Protein AF-A0A3S0TYY6-F1 (afdb_monomer)

Structure (mmCIF, N/CA/C/O backbone):
data_AF-A0A3S0TYY6-F1
#
_entry.id   AF-A0A3S0TYY6-F1
#
loop_
_atom_site.group_PDB
_atom_site.id
_atom_site.type_symbol
_atom_site.label_atom_id
_atom_site.label_alt_id
_atom_site.label_comp_id
_atom_site.label_asym_id
_atom_site.label_entity_id
_atom_site.label_seq_id
_atom_site.pdbx_PDB_ins_code
_atom_site.Cartn_x
_atom_site.Cartn_y
_atom_site.Cartn_z
_atom_site.occupancy
_atom_site.B_iso_or_equiv
_atom_site.auth_seq_id
_atom_site.auth_comp_id
_atom_site.auth_asym_id
_atom_site.auth_atom_id
_atom_site.pdbx_PDB_model_num
ATOM 1 N N . MET A 1 1 ? -32.513 -1.221 20.012 1.00 38.62 1 MET A N 1
ATOM 2 C CA . MET A 1 1 ? -31.884 -2.410 19.394 1.00 38.62 1 MET A CA 1
ATOM 3 C C . MET A 1 1 ? -30.854 -1.977 18.329 1.00 38.62 1 MET A C 1
ATOM 5 O O . MET A 1 1 ? -30.952 -2.396 17.195 1.00 38.62 1 MET A O 1
ATOM 9 N N . VAL A 1 2 ? -29.887 -1.100 18.668 1.00 47.75 2 VAL A N 1
ATOM 10 C CA . VAL A 1 2 ? -28.989 -0.418 17.684 1.00 47.75 2 VAL A CA 1
ATOM 11 C C . VAL A 1 2 ? -27.488 -0.617 18.004 1.00 47.75 2 VAL A C 1
ATOM 13 O O . VAL A 1 2 ? -26.609 -0.120 17.316 1.00 47.75 2 VAL A O 1
ATOM 16 N N . LEU A 1 3 ? -27.153 -1.358 19.066 1.00 46.56 3 LEU A N 1
ATOM 17 C CA . LEU A 1 3 ? -25.762 -1.528 19.523 1.00 46.56 3 LEU A CA 1
ATOM 18 C C . LEU A 1 3 ? -25.029 -2.719 18.879 1.00 46.56 3 LEU A C 1
ATOM 20 O O . LEU A 1 3 ? -23.819 -2.824 19.042 1.00 46.56 3 LEU A O 1
ATOM 24 N N . SER A 1 4 ? -25.731 -3.594 18.149 1.00 49.19 4 SER A N 1
ATOM 25 C CA . SER A 1 4 ? -25.119 -4.777 17.525 1.00 49.19 4 SER A CA 1
ATOM 26 C C . SER A 1 4 ? -24.468 -4.476 16.165 1.00 49.19 4 SER A C 1
ATOM 28 O O . SER A 1 4 ? -23.502 -5.141 15.800 1.00 49.19 4 SER A O 1
ATOM 30 N N . ASP A 1 5 ? -24.923 -3.436 15.456 1.00 60.09 5 ASP A N 1
ATOM 31 C CA . ASP A 1 5 ? -24.407 -3.084 14.122 1.00 60.09 5 ASP A CA 1
ATOM 32 C C . ASP A 1 5 ? -23.067 -2.340 14.166 1.00 60.09 5 ASP A C 1
ATOM 34 O O . ASP A 1 5 ? -22.247 -2.450 13.254 1.00 60.09 5 ASP A O 1
ATOM 38 N N . SER A 1 6 ? -22.791 -1.606 15.247 1.00 60.97 6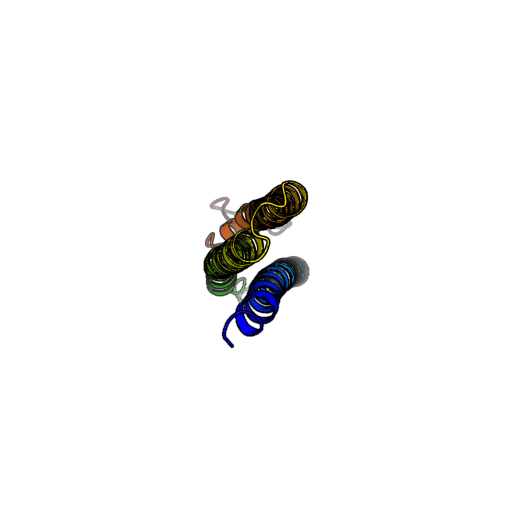 SER A N 1
ATOM 39 C CA . SER A 1 6 ? -21.602 -0.752 15.346 1.00 60.97 6 SER A CA 1
ATOM 40 C C . SER A 1 6 ? -20.303 -1.543 15.508 1.00 60.97 6 SER A C 1
ATOM 42 O O . SER A 1 6 ? -19.284 -1.157 14.941 1.00 60.97 6 SER A O 1
ATOM 44 N N . ALA A 1 7 ? -20.327 -2.670 16.228 1.00 63.88 7 ALA A N 1
ATOM 45 C CA . ALA A 1 7 ? -19.152 -3.523 16.410 1.00 63.88 7 ALA A CA 1
ATOM 46 C C . ALA A 1 7 ? -18.813 -4.330 15.143 1.00 63.88 7 ALA A C 1
ATOM 48 O O . ALA A 1 7 ? -17.637 -4.472 14.799 1.00 63.88 7 ALA A O 1
ATOM 49 N N . GLY A 1 8 ? -19.834 -4.824 14.431 1.00 72.94 8 GLY A N 1
ATOM 50 C CA . GLY A 1 8 ? -19.667 -5.482 13.131 1.00 72.94 8 GLY A CA 1
ATOM 51 C C . GLY A 1 8 ? -19.150 -4.510 12.070 1.00 72.94 8 GLY A C 1
ATOM 52 O O . GLY A 1 8 ? -18.166 -4.802 11.392 1.00 72.94 8 GLY A O 1
ATOM 53 N N . SER A 1 9 ? -19.739 -3.313 12.011 1.00 80.56 9 SER A N 1
ATOM 54 C CA . SER A 1 9 ? -19.300 -2.241 11.114 1.00 80.56 9 SER A CA 1
ATOM 55 C C . SER A 1 9 ? -17.864 -1.791 11.413 1.00 80.56 9 SER A C 1
ATOM 57 O O . SER A 1 9 ? -17.056 -1.690 10.494 1.00 80.56 9 SER A O 1
ATOM 59 N N . ALA A 1 10 ? -17.496 -1.610 12.689 1.00 83.12 10 ALA A N 1
ATOM 60 C CA . ALA A 1 10 ? -16.139 -1.222 13.087 1.00 83.12 10 ALA A CA 1
ATOM 61 C C . ALA A 1 10 ? -15.072 -2.211 12.598 1.00 83.12 10 ALA A C 1
ATOM 63 O O . ALA A 1 10 ? -14.052 -1.804 12.043 1.00 83.12 10 ALA A O 1
ATOM 64 N N . ARG A 1 11 ? -15.319 -3.516 12.775 1.00 87.00 11 ARG A N 1
ATOM 65 C CA . ARG A 1 11 ? -14.408 -4.567 12.301 1.00 87.00 11 ARG A CA 1
ATOM 66 C C . ARG A 1 11 ? -14.278 -4.541 10.785 1.00 87.00 11 ARG A C 1
ATOM 68 O O . ARG A 1 11 ? -13.163 -4.624 10.286 1.00 87.00 11 ARG A O 1
ATOM 75 N N . TRP A 1 12 ? -15.391 -4.392 10.072 1.00 91.19 12 TRP A N 1
ATOM 76 C CA . TRP A 1 12 ? -15.392 -4.364 8.612 1.00 91.19 12 TRP A CA 1
ATOM 77 C C . TRP A 1 12 ? -14.545 -3.213 8.053 1.00 91.19 12 TRP A C 1
ATOM 79 O O . TRP A 1 12 ? -13.717 -3.447 7.180 1.00 91.19 12 TRP A O 1
ATOM 89 N N . TRP A 1 13 ? -14.660 -2.007 8.621 1.00 91.12 13 TRP A N 1
ATOM 90 C CA . TRP A 1 13 ? -13.838 -0.853 8.232 1.00 91.12 13 TRP A CA 1
ATOM 91 C C . TRP A 1 13 ? -12.339 -1.070 8.470 1.00 91.12 13 TRP A C 1
ATOM 93 O O . TRP A 1 13 ? -11.527 -0.749 7.603 1.00 91.12 13 TRP A O 1
ATOM 103 N N . ILE A 1 14 ? -11.968 -1.656 9.614 1.00 89.56 14 ILE A N 1
ATOM 104 C CA . ILE A 1 14 ? -10.567 -1.987 9.918 1.00 89.56 14 ILE A CA 1
ATOM 105 C C . ILE A 1 14 ? -10.037 -3.024 8.919 1.00 89.56 14 ILE A C 1
ATOM 107 O O . ILE A 1 14 ? -8.962 -2.832 8.354 1.00 89.56 14 ILE A O 1
ATOM 111 N N . PHE A 1 15 ? -10.794 -4.097 8.669 1.00 93.06 15 PHE A N 1
ATOM 112 C CA . PHE A 1 15 ? -10.406 -5.132 7.709 1.00 93.06 15 PHE A CA 1
ATOM 113 C C . PHE A 1 15 ? -10.280 -4.586 6.289 1.00 93.06 15 PHE A C 1
ATOM 115 O O . PHE A 1 15 ? -9.292 -4.886 5.626 1.00 93.06 15 PHE A O 1
ATOM 122 N N . ALA A 1 16 ? -11.232 -3.769 5.836 1.00 92.50 16 ALA A N 1
ATOM 123 C CA . ALA A 1 16 ? -11.190 -3.150 4.516 1.00 92.50 16 ALA A CA 1
ATOM 124 C C . ALA A 1 16 ? -9.951 -2.256 4.355 1.00 92.50 16 ALA A C 1
ATOM 126 O O . ALA A 1 16 ? -9.254 -2.354 3.348 1.00 92.50 16 ALA A O 1
ATOM 127 N N . GLY A 1 17 ? -9.633 -1.447 5.372 1.00 90.12 17 GLY A N 1
ATOM 128 C CA . GLY A 1 17 ? -8.433 -0.612 5.366 1.00 90.12 17 GLY A CA 1
ATOM 129 C C . GLY A 1 17 ? -7.137 -1.425 5.296 1.00 90.12 17 GLY A C 1
ATOM 130 O O . GLY A 1 17 ? -6.285 -1.147 4.458 1.00 90.12 17 GLY A O 1
ATOM 131 N N . PHE A 1 18 ? -6.988 -2.481 6.102 1.00 92.88 18 PHE A N 1
ATOM 132 C CA . PHE A 1 18 ? -5.801 -3.344 6.010 1.00 92.88 18 PHE A CA 1
ATOM 133 C C . PHE A 1 18 ? -5.728 -4.132 4.702 1.00 92.88 18 PHE A C 1
ATOM 135 O O . PHE A 1 18 ? -4.639 -4.286 4.155 1.00 92.88 18 PHE A O 1
ATOM 142 N N . ALA A 1 19 ? -6.858 -4.614 4.185 1.00 94.19 19 ALA A N 1
ATOM 143 C CA . ALA A 1 19 ? -6.899 -5.306 2.901 1.00 94.19 19 ALA A CA 1
ATOM 144 C C . ALA A 1 19 ? -6.432 -4.392 1.759 1.00 94.19 19 ALA A C 1
ATOM 146 O O . ALA A 1 19 ? -5.667 -4.838 0.907 1.00 94.19 19 ALA A O 1
ATOM 147 N N . ALA A 1 20 ? -6.823 -3.113 1.785 1.00 93.81 20 ALA A N 1
ATOM 148 C CA . ALA A 1 20 ? -6.331 -2.113 0.843 1.00 93.81 20 ALA A CA 1
ATOM 149 C C . ALA A 1 20 ? -4.811 -1.915 0.967 1.00 93.81 20 ALA A C 1
ATOM 151 O O . ALA A 1 20 ? -4.115 -2.047 -0.033 1.00 93.81 20 ALA A O 1
ATOM 152 N N . LEU A 1 21 ? -4.274 -1.743 2.185 1.00 91.94 21 LEU A N 1
ATOM 153 C CA . LEU A 1 21 ? -2.821 -1.612 2.396 1.00 91.94 21 LEU A CA 1
ATOM 154 C C . LEU A 1 21 ? -2.033 -2.842 1.916 1.00 91.94 21 LEU A C 1
ATOM 156 O O . LEU A 1 21 ? -0.950 -2.706 1.353 1.00 91.94 21 LEU A O 1
ATOM 160 N N . VAL A 1 22 ? -2.557 -4.053 2.121 1.00 94.56 22 VAL A N 1
ATOM 161 C CA . VAL A 1 22 ? -1.936 -5.285 1.601 1.00 94.56 22 VAL A CA 1
ATOM 162 C C . VAL A 1 22 ? -1.991 -5.324 0.072 1.00 94.56 22 VAL A C 1
ATOM 164 O O . VAL A 1 22 ? -1.012 -5.715 -0.565 1.00 94.56 22 VAL A O 1
ATOM 167 N N . GLY A 1 23 ? -3.102 -4.882 -0.520 1.00 93.06 23 GLY A N 1
ATOM 168 C CA . GLY A 1 23 ? -3.221 -4.692 -1.964 1.00 93.06 23 GLY A CA 1
ATOM 169 C C . GLY A 1 23 ? -2.183 -3.707 -2.505 1.00 93.06 23 GLY A C 1
ATOM 170 O O . GLY A 1 23 ? -1.517 -4.009 -3.493 1.00 93.06 23 GLY A O 1
ATOM 171 N N . ASP A 1 24 ? -1.975 -2.587 -1.811 1.00 91.50 24 ASP A N 1
ATOM 172 C CA . ASP A 1 24 ? -0.984 -1.570 -2.168 1.00 91.50 24 ASP A CA 1
ATOM 173 C C . ASP A 1 24 ? 0.447 -2.132 -2.129 1.00 91.50 24 ASP A C 1
ATOM 175 O O . ASP A 1 24 ? 1.220 -1.897 -3.058 1.00 91.50 24 ASP A O 1
ATOM 179 N N . ILE A 1 25 ? 0.792 -2.943 -1.116 1.00 91.38 25 ILE A N 1
ATOM 180 C CA . ILE A 1 25 ? 2.078 -3.669 -1.066 1.00 91.38 25 ILE A CA 1
ATOM 181 C C . ILE A 1 25 ? 2.244 -4.541 -2.317 1.00 91.38 25 ILE A C 1
ATOM 183 O O . ILE A 1 25 ? 3.302 -4.525 -2.950 1.00 91.38 25 ILE A O 1
ATOM 187 N N . GLY A 1 26 ? 1.201 -5.289 -2.685 1.00 91.62 26 GLY A N 1
ATOM 188 C CA . GLY A 1 26 ? 1.204 -6.144 -3.871 1.00 91.62 26 GLY A CA 1
ATOM 189 C C . GLY A 1 26 ? 1.400 -5.358 -5.167 1.00 91.62 26 GLY A C 1
ATOM 190 O O . GLY A 1 26 ? 2.219 -5.747 -5.998 1.00 91.62 26 GLY A O 1
ATOM 191 N N . LEU A 1 27 ? 0.703 -4.229 -5.322 1.00 90.06 27 LEU A N 1
ATOM 192 C CA . LEU A 1 27 ? 0.823 -3.355 -6.493 1.00 90.06 27 LEU A CA 1
ATOM 193 C C . LEU A 1 27 ? 2.221 -2.749 -6.618 1.00 90.06 27 LEU A C 1
ATOM 195 O O . LEU A 1 27 ? 2.790 -2.749 -7.710 1.00 90.06 27 LEU A O 1
ATOM 199 N N . VAL A 1 28 ? 2.796 -2.279 -5.510 1.00 87.56 28 VAL A N 1
ATOM 200 C CA . VAL A 1 28 ? 4.163 -1.743 -5.483 1.00 87.56 28 VAL A CA 1
ATOM 201 C C . VAL A 1 28 ? 5.180 -2.828 -5.836 1.00 87.56 28 VAL A C 1
ATOM 203 O O . VAL A 1 28 ? 6.043 -2.605 -6.686 1.00 87.56 28 VAL A O 1
ATOM 206 N N . ALA A 1 29 ? 5.074 -4.011 -5.224 1.00 89.12 29 ALA A N 1
ATOM 207 C CA . ALA A 1 29 ? 5.976 -5.129 -5.496 1.00 89.12 29 ALA A CA 1
ATOM 208 C C . ALA A 1 29 ? 5.882 -5.594 -6.957 1.00 89.12 29 ALA A C 1
ATOM 210 O O . ALA A 1 29 ? 6.901 -5.868 -7.594 1.00 89.12 29 ALA A O 1
ATOM 211 N N . TRP A 1 30 ? 4.668 -5.635 -7.506 1.00 89.62 30 TRP A N 1
ATOM 212 C CA . TRP A 1 30 ? 4.440 -5.966 -8.907 1.00 89.62 30 TRP A CA 1
ATOM 213 C C . TRP A 1 30 ? 5.033 -4.914 -9.853 1.00 89.62 30 TRP A C 1
ATOM 215 O O . TRP A 1 30 ? 5.746 -5.280 -10.789 1.00 89.62 30 TRP A O 1
ATOM 225 N N . GLY A 1 31 ? 4.814 -3.623 -9.579 1.00 85.19 31 GLY A N 1
ATOM 226 C CA . GLY A 1 31 ? 5.410 -2.523 -10.343 1.00 85.19 31 GLY A CA 1
ATOM 227 C C . GLY A 1 31 ? 6.938 -2.594 -10.353 1.00 85.19 31 GLY A C 1
ATOM 228 O O . GLY A 1 31 ? 7.555 -2.503 -11.413 1.00 85.19 31 GLY A O 1
ATOM 229 N N . TRP A 1 32 ? 7.544 -2.875 -9.195 1.00 83.94 32 TRP A N 1
ATOM 230 C CA . TRP A 1 32 ? 8.989 -3.075 -9.083 1.00 83.94 32 TRP A CA 1
ATOM 231 C C . TRP 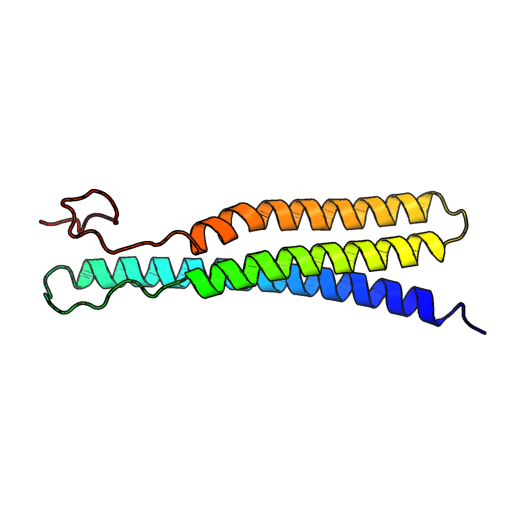A 1 32 ? 9.479 -4.274 -9.899 1.00 83.94 32 TRP A C 1
ATOM 233 O O . TRP A 1 32 ? 10.461 -4.164 -10.630 1.00 83.94 32 TRP A O 1
ATOM 243 N N . GLY A 1 33 ? 8.812 -5.427 -9.790 1.00 85.06 33 GLY A N 1
ATOM 244 C CA . GLY A 1 33 ? 9.195 -6.637 -10.522 1.00 85.06 33 GLY A CA 1
ATOM 245 C C . GLY A 1 33 ? 9.133 -6.446 -12.038 1.00 85.06 33 GLY A C 1
ATOM 246 O O . GLY A 1 33 ? 10.046 -6.850 -12.757 1.00 85.06 33 GLY A O 1
ATOM 247 N N . ARG A 1 34 ? 8.093 -5.759 -12.516 1.00 83.81 34 ARG A N 1
ATOM 248 C CA . ARG A 1 34 ? 7.931 -5.410 -13.930 1.00 83.81 34 ARG A CA 1
ATOM 249 C C . ARG A 1 34 ? 9.041 -4.473 -14.419 1.00 83.81 34 ARG A C 1
ATOM 251 O O . ARG A 1 34 ? 9.547 -4.666 -15.520 1.00 83.81 34 ARG A O 1
ATOM 258 N N . ASP A 1 35 ? 9.446 -3.500 -13.604 1.00 78.75 35 ASP A N 1
ATOM 259 C CA . ASP A 1 35 ? 10.528 -2.571 -13.951 1.00 78.75 35 ASP A CA 1
ATOM 260 C C . ASP A 1 35 ? 11.895 -3.273 -13.993 1.00 78.75 35 ASP A C 1
ATOM 262 O O . ASP A 1 35 ? 12.677 -3.030 -14.909 1.00 78.75 35 ASP A O 1
ATOM 266 N N . GLN A 1 36 ? 12.172 -4.183 -13.052 1.00 81.38 36 GLN A N 1
ATOM 267 C CA . GLN A 1 36 ? 13.397 -4.998 -13.063 1.00 81.38 36 GLN A CA 1
ATOM 268 C C . GLN A 1 36 ? 13.472 -5.885 -14.308 1.00 81.38 36 GLN A C 1
ATOM 270 O O . GLN A 1 36 ? 14.510 -5.942 -14.965 1.00 81.38 36 GLN A O 1
ATOM 275 N N . TRP A 1 37 ? 12.358 -6.534 -14.655 1.00 82.88 37 TRP A N 1
ATOM 276 C CA . TRP A 1 37 ? 12.270 -7.351 -15.862 1.00 82.88 37 TRP A CA 1
ATOM 277 C C . TRP A 1 37 ? 12.525 -6.523 -17.126 1.00 82.88 37 TRP A C 1
ATOM 279 O O . TRP A 1 37 ? 13.300 -6.933 -17.984 1.00 82.88 37 TRP A O 1
ATOM 289 N N . TRP A 1 38 ? 11.947 -5.321 -17.207 1.00 77.12 38 TRP A N 1
ATOM 290 C CA . TRP A 1 38 ? 12.160 -4.433 -18.347 1.00 77.12 38 TRP A CA 1
ATOM 291 C C . TRP A 1 38 ? 13.615 -3.988 -18.502 1.00 77.12 38 TRP A C 1
ATOM 293 O O . TRP A 1 38 ? 14.133 -3.944 -19.615 1.00 77.12 38 TRP A O 1
ATOM 303 N N . VAL A 1 39 ? 14.280 -3.644 -17.396 1.00 75.00 39 VAL A N 1
ATOM 304 C CA . VAL A 1 39 ? 15.694 -3.238 -17.411 1.00 75.00 39 VAL A CA 1
ATOM 305 C C . VAL A 1 39 ? 16.582 -4.369 -17.925 1.00 75.00 39 VAL A C 1
ATOM 307 O O . VAL A 1 39 ? 17.510 -4.112 -18.693 1.00 75.00 39 VAL A O 1
ATOM 310 N N . GLU A 1 40 ? 16.296 -5.608 -17.532 1.00 80.25 40 GLU A N 1
ATOM 311 C CA . GLU A 1 40 ? 17.044 -6.771 -18.007 1.00 80.25 40 GLU A CA 1
ATOM 312 C C . GLU A 1 40 ? 16.811 -7.011 -19.507 1.00 80.25 40 GLU A C 1
ATOM 314 O O . GLU A 1 40 ? 17.766 -7.158 -20.270 1.00 80.25 40 GLU A O 1
ATOM 319 N N . GLU A 1 41 ? 15.560 -6.929 -19.963 1.00 78.12 41 GLU A N 1
ATOM 320 C CA . GLU A 1 41 ? 15.207 -7.083 -21.379 1.00 78.12 41 GLU A CA 1
ATOM 321 C C . GLU A 1 41 ? 15.850 -5.998 -22.262 1.00 78.12 41 GLU A C 1
ATOM 323 O O . GLU A 1 41 ? 16.403 -6.289 -23.329 1.00 78.12 41 GLU A O 1
ATOM 328 N N . ALA A 1 42 ? 15.846 -4.748 -21.787 1.00 71.62 42 ALA A N 1
ATOM 329 C CA . ALA A 1 42 ? 16.455 -3.612 -22.473 1.00 71.62 42 ALA A CA 1
ATOM 330 C C . ALA A 1 42 ? 17.974 -3.780 -22.629 1.00 71.62 42 ALA A C 1
ATOM 332 O O . ALA A 1 42 ? 18.523 -3.468 -23.687 1.00 71.62 42 ALA A O 1
ATOM 333 N N . ARG A 1 43 ? 18.666 -4.334 -21.622 1.00 73.06 43 ARG A N 1
ATOM 334 C CA . ARG A 1 43 ? 20.110 -4.624 -21.714 1.00 73.06 43 ARG A CA 1
ATOM 335 C C . ARG A 1 43 ? 20.436 -5.605 -22.834 1.00 73.06 43 ARG A C 1
ATOM 337 O O . ARG A 1 43 ? 21.458 -5.437 -23.499 1.00 73.06 43 ARG A O 1
ATOM 344 N N . HIS A 1 44 ? 19.580 -6.597 -23.066 1.00 75.31 44 HIS A N 1
ATOM 345 C CA . HIS A 1 44 ? 19.761 -7.560 -24.153 1.00 75.31 44 HIS A CA 1
ATOM 346 C C . HIS A 1 44 ? 19.505 -6.956 -25.544 1.00 75.31 44 HIS A C 1
ATOM 348 O O . HIS A 1 44 ? 20.066 -7.442 -26.527 1.00 75.31 44 HIS A O 1
ATOM 354 N N . HIS A 1 45 ? 18.736 -5.866 -25.623 1.00 72.50 45 HIS A N 1
ATOM 355 C CA . HIS A 1 45 ? 18.290 -5.250 -26.876 1.00 72.50 45 HIS A CA 1
ATOM 356 C C . HIS A 1 45 ? 18.849 -3.836 -27.133 1.00 72.50 45 HIS A C 1
ATOM 358 O O . HIS A 1 45 ? 18.449 -3.207 -28.109 1.00 72.50 45 HIS A O 1
ATOM 364 N N . CYS A 1 46 ? 19.83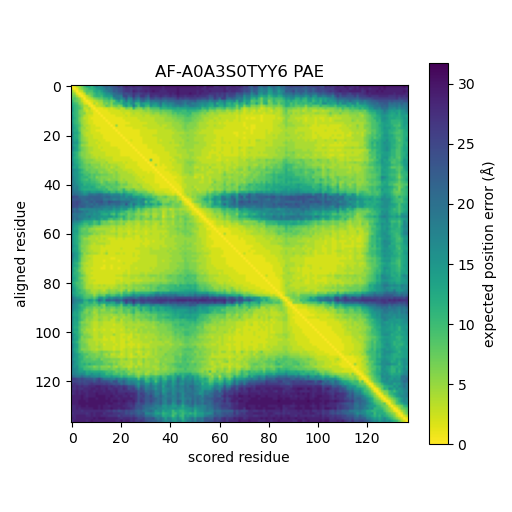8 -3.357 -26.358 1.00 63.91 46 CYS A N 1
ATOM 365 C CA . CYS A 1 46 ? 20.430 -2.003 -26.471 1.00 63.91 46 CYS A CA 1
ATOM 366 C C . CYS A 1 46 ? 20.961 -1.621 -27.879 1.00 63.91 46 CYS A C 1
ATOM 368 O O . CYS A 1 46 ? 21.239 -0.452 -28.117 1.00 63.91 46 CYS A O 1
ATOM 370 N N . LYS A 1 47 ? 21.128 -2.567 -28.820 1.00 61.16 47 LYS A N 1
ATOM 371 C CA . LYS A 1 47 ? 21.559 -2.287 -30.208 1.00 61.16 47 LYS A CA 1
ATOM 372 C C . LYS A 1 47 ? 20.409 -2.114 -31.207 1.00 61.16 47 LYS A C 1
ATOM 374 O O . LYS A 1 47 ? 20.670 -1.817 -32.371 1.00 61.16 47 LYS A O 1
ATOM 379 N N . GLN A 1 48 ? 19.161 -2.331 -30.797 1.00 67.25 48 GLN A N 1
ATOM 380 C CA . GLN A 1 48 ? 17.994 -2.116 -31.651 1.00 67.25 48 GLN A CA 1
ATOM 381 C C . GLN A 1 48 ? 17.501 -0.676 -31.512 1.00 67.25 48 GLN A C 1
ATOM 383 O O . GLN A 1 48 ? 17.167 -0.226 -30.421 1.00 67.25 48 GLN A O 1
ATOM 388 N N . SER A 1 49 ? 17.423 0.032 -32.640 1.00 63.03 49 SER A N 1
ATOM 389 C CA . SER A 1 49 ? 16.922 1.409 -32.717 1.00 63.03 49 SER A CA 1
ATOM 390 C C . SER A 1 49 ? 15.442 1.549 -32.350 1.00 63.03 49 SER A C 1
ATOM 392 O O . SER A 1 49 ? 15.016 2.639 -31.984 1.00 63.03 49 SER A O 1
ATOM 394 N N . ASP A 1 50 ? 14.679 0.454 -32.418 1.00 68.69 50 ASP A N 1
ATOM 395 C CA . ASP A 1 50 ? 13.217 0.452 -32.288 1.00 68.69 50 ASP A CA 1
ATOM 396 C C . ASP A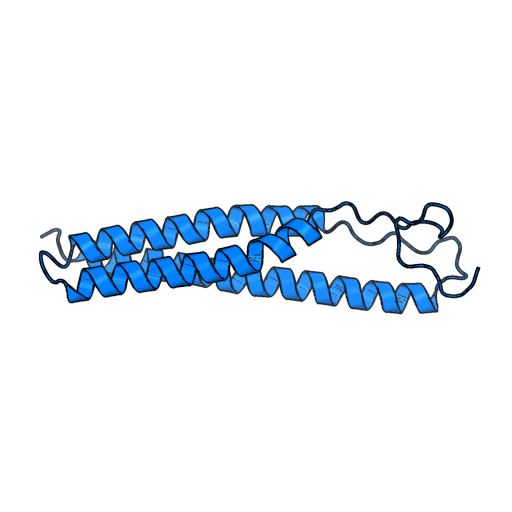 1 50 ? 12.731 -0.165 -30.961 1.00 68.69 50 ASP A C 1
ATOM 398 O O . ASP A 1 50 ? 11.572 -0.572 -30.848 1.00 68.69 50 ASP A O 1
ATOM 402 N N . PHE A 1 51 ? 13.599 -0.275 -29.946 1.00 66.38 51 PHE A N 1
ATOM 403 C CA . PHE A 1 51 ? 13.192 -0.835 -28.656 1.00 66.38 51 PHE A CA 1
ATOM 404 C C . PHE A 1 51 ? 12.190 0.102 -27.945 1.00 66.38 51 PHE A C 1
ATOM 406 O O . PHE A 1 51 ? 12.446 1.305 -27.834 1.00 66.38 51 PHE A O 1
ATOM 413 N N . PRO A 1 52 ? 11.040 -0.412 -27.466 1.00 68.94 52 PRO A N 1
ATOM 414 C CA . PRO A 1 52 ? 9.990 0.418 -26.881 1.00 68.94 52 PRO A CA 1
ATOM 415 C C . PRO A 1 52 ? 10.439 1.144 -25.598 1.00 68.94 52 PRO A C 1
ATOM 417 O O . PRO A 1 52 ? 11.352 0.691 -24.902 1.00 68.94 52 PRO A O 1
ATOM 420 N N . PRO A 1 53 ? 9.784 2.263 -25.234 1.00 69.75 53 PRO A N 1
ATOM 421 C CA . PRO A 1 53 ? 10.071 2.963 -23.992 1.00 69.75 53 PRO A CA 1
ATOM 422 C C . PRO A 1 53 ? 9.572 2.223 -22.748 1.00 69.75 53 PRO A C 1
ATOM 424 O O . PRO A 1 53 ? 8.606 1.462 -22.817 1.00 69.75 53 PRO A O 1
ATOM 427 N N . LEU A 1 54 ? 10.205 2.490 -21.595 1.00 68.62 54 LEU A N 1
ATOM 428 C CA . LEU A 1 54 ? 9.767 1.956 -20.300 1.00 68.62 54 LEU A CA 1
ATOM 429 C C . LEU A 1 54 ? 8.278 2.298 -20.075 1.00 68.62 54 LEU A C 1
ATOM 431 O O . LEU A 1 54 ? 7.897 3.466 -20.214 1.00 68.62 54 LEU A O 1
ATOM 435 N N . PRO A 1 55 ? 7.420 1.325 -19.717 1.00 69.56 55 PRO A N 1
ATOM 436 C CA . PRO A 1 55 ? 5.995 1.587 -19.585 1.00 69.56 55 PRO A CA 1
ATOM 437 C C . PRO A 1 55 ? 5.703 2.524 -18.406 1.00 69.56 55 PRO A C 1
ATOM 439 O O . PRO A 1 55 ? 6.172 2.300 -17.287 1.00 69.56 55 PRO A O 1
ATOM 442 N N . ASN A 1 56 ? 4.868 3.539 -18.636 1.00 78.94 56 ASN A N 1
ATOM 443 C CA . ASN A 1 56 ? 4.522 4.548 -17.634 1.00 78.94 56 ASN A CA 1
ATOM 444 C C . ASN A 1 56 ? 3.852 3.928 -16.388 1.00 78.94 56 ASN A C 1
ATOM 446 O O . ASN A 1 56 ? 2.753 3.377 -16.475 1.00 78.94 56 ASN A O 1
ATOM 450 N N . ASN A 1 57 ? 4.503 4.060 -15.228 1.00 82.31 57 ASN A N 1
ATOM 451 C CA . ASN A 1 57 ? 4.004 3.609 -13.922 1.00 82.31 57 ASN A CA 1
ATOM 452 C C . ASN A 1 57 ? 3.277 4.683 -13.114 1.00 82.31 57 ASN A C 1
ATOM 454 O O . ASN A 1 57 ? 2.736 4.379 -12.050 1.00 82.31 57 ASN A O 1
ATOM 458 N N . SER A 1 58 ? 3.195 5.911 -13.624 1.00 82.50 58 SER A N 1
ATOM 459 C CA . SER A 1 58 ? 2.515 7.005 -12.936 1.00 82.50 58 SER A CA 1
ATOM 460 C C . SER A 1 58 ? 1.078 6.655 -12.518 1.00 82.50 58 SER A C 1
ATOM 462 O O . SER A 1 58 ? 0.732 6.915 -11.364 1.00 82.50 58 SER A O 1
ATOM 464 N N . PRO A 1 59 ? 0.254 5.975 -13.350 1.00 85.31 59 PRO A N 1
ATOM 465 C CA . PRO A 1 59 ? -1.079 5.546 -12.927 1.00 85.31 59 PRO A CA 1
ATOM 466 C C . PRO A 1 59 ? -1.052 4.616 -11.706 1.00 85.31 59 PRO A C 1
ATOM 468 O O . PRO A 1 59 ? -1.848 4.799 -10.789 1.00 85.31 59 PRO A O 1
ATOM 471 N N . LEU A 1 60 ? -0.109 3.667 -11.659 1.00 85.50 60 LEU A N 1
ATOM 472 C CA . LEU A 1 60 ? 0.090 2.767 -10.518 1.00 85.50 60 LEU A CA 1
ATOM 473 C C . LEU A 1 60 ? 0.448 3.558 -9.254 1.00 85.50 60 LEU A C 1
ATOM 475 O O . LEU A 1 60 ? -0.199 3.389 -8.221 1.00 85.50 60 LEU A O 1
ATOM 479 N N . GLY A 1 61 ? 1.412 4.476 -9.349 1.00 84.75 61 GLY A N 1
ATOM 480 C CA . GLY A 1 61 ? 1.809 5.330 -8.229 1.00 84.75 61 GLY A CA 1
ATOM 481 C C . GLY A 1 61 ? 0.650 6.169 -7.676 1.00 84.75 61 GLY A C 1
ATOM 482 O O . GLY A 1 61 ? 0.408 6.169 -6.468 1.00 84.75 61 GLY A O 1
ATOM 483 N N . TRP A 1 62 ? -0.139 6.806 -8.549 1.00 88.38 62 TRP A N 1
ATOM 484 C CA . TRP A 1 62 ? -1.332 7.562 -8.144 1.00 88.38 62 TRP A CA 1
ATOM 485 C C . TRP A 1 62 ? -2.391 6.683 -7.479 1.00 88.38 62 TRP A C 1
ATOM 487 O O . TRP A 1 62 ? -2.939 7.075 -6.447 1.00 88.38 62 TRP A O 1
ATOM 497 N N . THR A 1 63 ? -2.666 5.495 -8.030 1.00 89.56 63 THR A N 1
ATOM 498 C CA . THR A 1 63 ? -3.638 4.570 -7.425 1.00 89.56 63 THR A CA 1
ATOM 499 C C . THR A 1 63 ? -3.226 4.158 -6.017 1.00 89.56 63 THR A C 1
ATOM 501 O O . THR A 1 63 ? -4.057 4.214 -5.114 1.00 89.56 63 THR A O 1
ATOM 504 N N . VAL A 1 64 ? -1.943 3.848 -5.807 1.00 89.44 64 VAL A N 1
ATOM 505 C CA . VAL A 1 64 ? -1.397 3.492 -4.492 1.00 89.44 64 VAL A CA 1
ATOM 506 C C . VAL A 1 64 ? -1.509 4.668 -3.517 1.00 89.44 64 VAL A C 1
ATOM 508 O O . VAL A 1 64 ? -2.003 4.487 -2.410 1.00 89.44 64 VAL A O 1
ATOM 511 N N . LEU A 1 65 ? -1.140 5.893 -3.910 1.00 89.94 65 LEU A N 1
ATOM 512 C CA . LEU A 1 65 ? -1.234 7.052 -3.007 1.00 89.94 65 LEU A CA 1
ATOM 513 C C . LEU A 1 65 ? -2.671 7.361 -2.569 1.00 89.94 65 LEU A C 1
ATOM 515 O O . LEU A 1 65 ? -2.919 7.626 -1.389 1.00 89.94 65 LEU A O 1
ATOM 519 N N . VAL A 1 66 ? -3.620 7.326 -3.507 1.00 93.19 66 VAL A N 1
ATOM 520 C CA . VAL A 1 66 ? -5.040 7.550 -3.198 1.00 93.19 66 VAL A CA 1
ATOM 521 C C . VAL A 1 66 ? -5.575 6.426 -2.308 1.00 93.19 66 VAL A C 1
ATOM 523 O O . VAL A 1 66 ? -6.270 6.699 -1.326 1.00 93.19 66 VAL A O 1
ATOM 526 N N . SER A 1 67 ? -5.216 5.178 -2.617 1.00 93.50 67 SER A N 1
ATOM 527 C CA . SER A 1 67 ? -5.607 3.992 -1.851 1.00 93.50 67 SER A CA 1
ATOM 528 C C . SER A 1 67 ? -5.107 4.053 -0.407 1.00 93.50 67 SER A C 1
ATOM 530 O O . SER A 1 67 ? -5.917 3.920 0.509 1.00 93.50 67 SER A O 1
ATOM 532 N N . ILE A 1 68 ? -3.833 4.400 -0.179 1.00 90.88 68 ILE A N 1
ATOM 533 C CA . ILE A 1 68 ? -3.254 4.569 1.164 1.00 90.88 68 ILE A CA 1
ATOM 534 C C . ILE A 1 68 ? -4.074 5.563 1.998 1.00 90.88 68 ILE A C 1
ATOM 536 O O . ILE A 1 68 ? -4.408 5.285 3.153 1.00 90.88 68 ILE A O 1
ATOM 540 N N . GLY A 1 69 ? -4.426 6.718 1.422 1.00 90.06 69 GLY A N 1
ATOM 541 C CA . GLY A 1 69 ? -5.221 7.735 2.115 1.00 90.06 69 GLY A CA 1
ATOM 542 C C . GLY A 1 69 ? -6.598 7.215 2.540 1.00 90.06 69 GLY A C 1
ATOM 543 O O . GLY A 1 69 ? -7.005 7.385 3.694 1.00 90.06 69 GLY A O 1
ATOM 544 N N . LEU A 1 70 ? -7.296 6.528 1.632 1.00 93.75 70 LEU A N 1
ATOM 545 C CA . LEU A 1 70 ? -8.598 5.916 1.913 1.00 93.75 70 LEU A CA 1
ATOM 546 C C . LEU A 1 70 ? -8.493 4.766 2.921 1.00 93.75 70 LEU A C 1
ATOM 548 O O . LEU A 1 70 ? -9.356 4.630 3.791 1.00 93.75 70 LEU A O 1
ATOM 552 N N . ALA A 1 71 ? -7.428 3.974 2.850 1.00 92.00 71 ALA A N 1
ATOM 553 C CA . ALA A 1 71 ? -7.174 2.857 3.744 1.00 92.00 71 ALA A CA 1
ATOM 554 C C . ALA A 1 71 ? -6.952 3.327 5.187 1.00 92.00 71 ALA A C 1
ATOM 556 O O . ALA A 1 71 ? -7.585 2.815 6.114 1.00 92.00 71 ALA A O 1
ATOM 557 N N . VAL A 1 72 ? -6.122 4.356 5.385 1.00 92.19 72 VAL A N 1
ATOM 558 C CA . VAL A 1 72 ? -5.905 4.970 6.705 1.00 92.19 72 VAL A CA 1
ATOM 559 C C . VAL A 1 72 ? -7.207 5.564 7.244 1.00 92.19 72 VAL A C 1
ATOM 561 O O . VAL A 1 72 ? -7.532 5.361 8.416 1.00 92.19 72 VAL A O 1
ATOM 564 N N . LEU A 1 73 ? -7.993 6.238 6.396 1.00 93.31 73 LEU A N 1
ATOM 565 C CA . LEU A 1 73 ? -9.294 6.780 6.790 1.00 93.31 73 LEU A CA 1
ATOM 566 C C . LEU A 1 73 ? -10.263 5.672 7.234 1.00 93.31 73 LEU A C 1
ATOM 568 O O . LEU A 1 73 ? -10.913 5.811 8.271 1.00 93.31 73 LEU A O 1
ATOM 572 N N . ALA A 1 74 ? -10.323 4.557 6.504 1.00 91.31 74 ALA A N 1
ATOM 573 C CA . ALA A 1 74 ? -11.140 3.399 6.860 1.00 91.31 74 ALA A CA 1
ATOM 574 C C . ALA A 1 74 ? -10.736 2.813 8.225 1.00 91.31 74 ALA A C 1
ATOM 576 O O . ALA A 1 74 ? -11.595 2.611 9.089 1.00 91.31 74 ALA A O 1
ATOM 577 N N . VAL A 1 75 ? -9.434 2.621 8.473 1.00 90.75 75 VAL A N 1
ATOM 578 C CA . VAL A 1 75 ? -8.939 2.140 9.775 1.00 90.75 75 VAL A CA 1
ATOM 579 C C . VAL A 1 75 ? -9.281 3.122 10.898 1.00 90.75 75 VAL A C 1
ATOM 581 O O . VAL A 1 75 ? -9.746 2.692 11.955 1.00 90.75 75 VAL A O 1
ATOM 584 N N . LEU A 1 76 ? -9.113 4.430 10.681 1.00 91.19 76 LEU A N 1
ATOM 585 C CA . LEU A 1 76 ? -9.460 5.466 11.660 1.00 91.19 76 LEU A CA 1
ATOM 586 C C . LEU A 1 76 ? -10.950 5.439 12.015 1.00 91.19 76 LEU A C 1
ATOM 588 O O . LEU A 1 76 ? -11.301 5.437 13.197 1.00 91.19 76 LEU A O 1
ATOM 592 N N . VAL A 1 77 ? -11.830 5.377 11.012 1.00 91.06 77 VAL A N 1
ATOM 593 C CA . VAL A 1 77 ? -13.282 5.283 11.220 1.00 91.06 77 VAL A CA 1
ATOM 594 C C . VAL A 1 77 ? -13.619 4.032 12.031 1.00 91.06 77 VAL A C 1
ATOM 596 O O . VAL A 1 77 ? -14.311 4.127 13.047 1.00 91.06 77 VAL A O 1
ATOM 599 N N . GLY A 1 78 ? -13.080 2.874 11.646 1.00 87.88 78 GLY A N 1
ATOM 600 C CA . GLY A 1 78 ? -13.300 1.624 12.367 1.00 87.88 78 GLY A CA 1
ATOM 601 C C . GLY A 1 78 ? -12.780 1.657 13.809 1.00 87.88 78 GLY A C 1
ATOM 602 O O . GLY A 1 78 ? -13.484 1.236 14.728 1.00 87.88 78 GLY A O 1
ATOM 603 N N . ALA A 1 79 ? -11.603 2.242 14.044 1.00 88.19 79 ALA A N 1
ATOM 604 C CA . ALA A 1 79 ? -11.022 2.413 15.375 1.00 88.19 79 ALA A CA 1
ATOM 605 C C . ALA A 1 79 ? -11.860 3.345 16.268 1.00 88.19 79 ALA A C 1
ATOM 607 O O . ALA A 1 79 ? -12.079 3.046 17.445 1.00 88.19 79 ALA A O 1
ATOM 608 N N . VAL A 1 80 ? -12.390 4.443 15.715 1.00 87.88 80 VAL A N 1
ATOM 609 C CA . VAL A 1 80 ? -13.292 5.361 16.432 1.00 87.88 80 VAL A CA 1
ATOM 610 C C . VAL A 1 80 ? -14.607 4.668 16.784 1.00 87.88 80 VAL A C 1
ATOM 612 O O . VAL A 1 80 ? -15.071 4.784 17.922 1.00 87.88 80 VAL A O 1
AT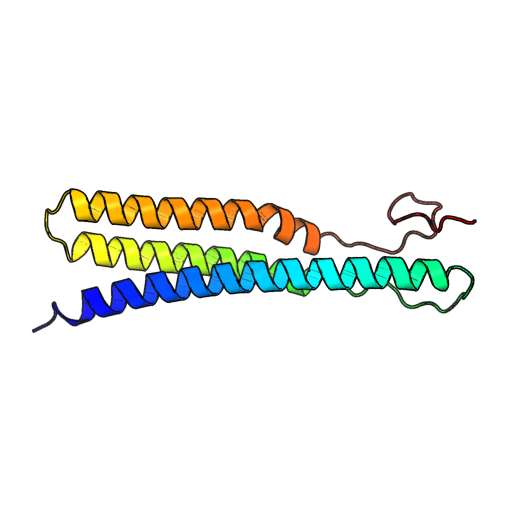OM 615 N N . LEU A 1 81 ? -15.203 3.926 15.845 1.00 87.31 81 LEU A N 1
ATOM 616 C CA . LEU A 1 81 ? -16.421 3.150 16.098 1.00 87.31 81 LEU A CA 1
ATOM 617 C C . LEU A 1 81 ? -16.187 2.087 17.182 1.00 87.31 81 LEU A C 1
ATOM 619 O O . LEU A 1 81 ? -16.998 1.962 18.102 1.00 87.31 81 LEU A O 1
ATOM 623 N N . TYR A 1 82 ? -15.047 1.394 17.133 1.00 84.56 82 TYR A N 1
ATOM 624 C CA . TYR A 1 82 ? -14.647 0.402 18.130 1.00 84.56 82 TYR A CA 1
ATOM 625 C C . TYR A 1 82 ? -14.474 1.018 19.527 1.00 84.56 82 TYR A C 1
ATOM 627 O O . TYR A 1 82 ? -15.064 0.546 20.502 1.00 84.56 82 TYR A O 1
ATOM 635 N N . ALA A 1 83 ? -13.733 2.126 19.632 1.00 83.00 83 ALA A N 1
ATOM 636 C CA . ALA A 1 83 ? -13.499 2.820 20.897 1.00 83.00 83 ALA A CA 1
ATOM 637 C C . ALA A 1 83 ? -14.787 3.408 21.504 1.00 83.00 83 ALA A C 1
ATOM 639 O O . ALA A 1 83 ? -14.938 3.432 22.728 1.00 83.00 83 ALA A O 1
ATOM 640 N N . ARG A 1 84 ? -15.729 3.864 20.663 1.00 82.94 84 ARG A N 1
ATOM 641 C CA . ARG A 1 84 ? -17.049 4.355 21.099 1.00 82.94 84 ARG A CA 1
ATOM 642 C C . ARG A 1 84 ? -17.963 3.229 21.583 1.00 82.94 84 ARG A C 1
ATOM 644 O O . ARG A 1 84 ? -18.703 3.433 22.546 1.00 82.94 84 ARG A O 1
ATOM 651 N N . ALA A 1 85 ? -17.918 2.061 20.942 1.00 81.00 85 ALA A N 1
ATOM 652 C CA . ALA A 1 85 ? -18.713 0.900 21.342 1.00 81.00 85 ALA A CA 1
ATOM 653 C C . ALA A 1 85 ? -18.266 0.338 22.703 1.00 81.00 85 ALA A C 1
ATOM 655 O O . ALA A 1 85 ? -19.101 -0.041 23.521 1.00 81.00 85 ALA A O 1
ATOM 656 N N . ALA A 1 86 ? -16.964 0.364 22.991 1.00 76.50 86 ALA A N 1
ATOM 657 C CA . ALA A 1 86 ? -16.365 -0.218 24.192 1.00 76.50 86 ALA A CA 1
ATOM 658 C C . ALA A 1 86 ? -16.486 0.640 25.474 1.00 76.50 86 ALA A C 1
ATOM 660 O O . ALA A 1 86 ? -15.587 0.585 26.313 1.00 76.50 86 ALA A O 1
ATOM 661 N N . ARG A 1 87 ? -17.552 1.455 25.604 1.00 64.81 87 ARG A N 1
ATOM 662 C CA . ARG A 1 87 ? -17.831 2.431 26.688 1.00 64.81 87 ARG A CA 1
ATOM 663 C C . ARG A 1 87 ? -16.998 2.187 27.966 1.00 64.81 87 ARG A C 1
ATOM 665 O O . ARG A 1 87 ? -17.358 1.370 28.804 1.00 64.81 87 ARG A O 1
ATOM 672 N N . SER A 1 88 ? -15.899 2.937 28.092 1.00 60.78 88 SER A N 1
ATOM 673 C CA . SER A 1 88 ? -15.021 3.040 29.276 1.00 60.78 88 SER A CA 1
ATOM 674 C C . SER A 1 88 ? -13.955 1.955 29.513 1.00 60.78 88 SER A C 1
ATOM 676 O O . SER A 1 88 ? -13.215 2.063 30.489 1.00 60.78 88 SER A O 1
ATOM 678 N N . CYS A 1 89 ? -13.749 0.986 28.616 1.00 74.94 89 CYS A N 1
ATOM 679 C CA . CYS A 1 89 ? -12.585 0.092 28.709 1.00 74.94 89 CYS A CA 1
ATOM 680 C C . CYS A 1 89 ? -11.305 0.780 28.200 1.00 74.94 89 CYS A C 1
ATOM 682 O O . CYS A 1 89 ? -11.120 0.966 26.994 1.00 74.94 89 CYS A O 1
ATOM 684 N N . ALA A 1 90 ? -10.384 1.118 29.110 1.00 75.94 90 ALA A N 1
ATOM 685 C CA . ALA A 1 90 ? -9.073 1.677 28.762 1.00 75.94 90 ALA A CA 1
ATOM 686 C C . ALA A 1 90 ? -8.291 0.770 27.791 1.00 75.94 90 ALA A C 1
ATOM 688 O O . ALA A 1 90 ? -7.694 1.254 26.832 1.00 75.94 90 ALA A O 1
ATOM 689 N N . THR A 1 91 ? -8.388 -0.549 27.970 1.00 80.94 91 THR A N 1
ATOM 690 C CA . THR A 1 91 ? -7.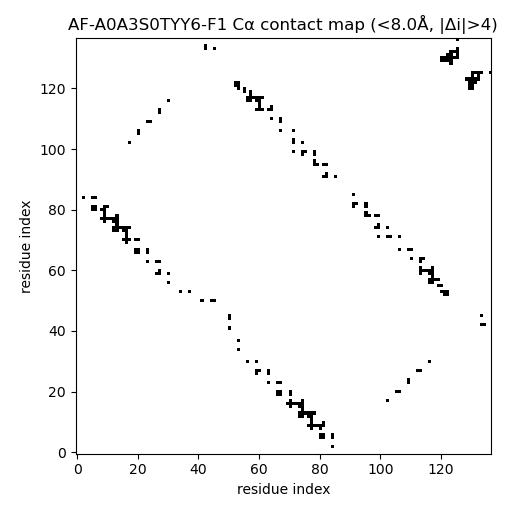783 -1.565 27.094 1.00 80.94 91 THR A CA 1
ATOM 691 C C . THR A 1 91 ? -8.272 -1.478 25.647 1.00 80.94 91 THR A C 1
ATOM 693 O O . THR A 1 91 ? -7.474 -1.601 24.721 1.00 80.94 91 THR A O 1
ATOM 696 N N . ALA A 1 92 ? -9.558 -1.194 25.423 1.00 78.31 92 ALA A N 1
ATOM 697 C CA . ALA A 1 92 ? -10.116 -1.059 24.078 1.00 78.31 92 ALA A CA 1
ATOM 698 C C . ALA A 1 92 ? -9.619 0.207 23.363 1.00 78.31 92 ALA A C 1
ATOM 700 O O . ALA A 1 92 ? -9.393 0.183 22.154 1.00 78.31 92 ALA A O 1
ATOM 701 N N . ARG A 1 93 ? -9.397 1.298 24.108 1.00 81.25 93 ARG A N 1
ATOM 702 C CA . ARG A 1 93 ? -8.805 2.531 23.565 1.00 81.25 93 ARG A CA 1
ATOM 703 C C . ARG A 1 93 ? -7.343 2.329 23.186 1.00 81.25 93 ARG A C 1
ATOM 705 O O . ARG A 1 93 ? -6.953 2.731 22.098 1.00 81.25 93 ARG A O 1
ATOM 712 N N . VAL A 1 94 ? -6.566 1.666 24.044 1.00 85.75 94 VAL A N 1
ATOM 713 C CA . VAL A 1 94 ? -5.169 1.315 23.740 1.00 85.75 94 VAL A CA 1
ATOM 714 C C . VAL A 1 94 ? -5.103 0.424 22.498 1.00 85.75 94 VAL A C 1
ATOM 716 O O . VAL A 1 94 ? -4.324 0.706 21.595 1.00 85.75 94 VAL A O 1
ATOM 719 N N . GLY A 1 95 ? -5.977 -0.583 22.393 1.00 84.56 95 GLY A N 1
ATOM 720 C CA . GLY A 1 95 ? -6.073 -1.430 21.201 1.00 84.56 95 GLY A CA 1
ATOM 721 C C . GLY A 1 95 ? -6.396 -0.643 19.926 1.00 84.56 95 GLY A C 1
ATOM 722 O O . GLY A 1 95 ? -5.730 -0.826 18.912 1.00 84.56 95 GLY A O 1
ATOM 723 N N . ALA A 1 96 ? -7.359 0.281 19.980 1.00 85.38 96 ALA A N 1
ATOM 724 C CA . ALA A 1 96 ? -7.697 1.144 18.846 1.00 85.38 96 ALA A CA 1
ATOM 725 C C . ALA A 1 96 ? -6.513 2.026 18.411 1.00 85.38 96 ALA A C 1
ATOM 727 O O . ALA A 1 96 ? -6.242 2.143 17.218 1.00 85.38 96 ALA A O 1
ATOM 728 N N . VAL A 1 97 ? -5.778 2.601 19.370 1.00 88.12 97 VAL A N 1
ATOM 729 C CA . VAL A 1 97 ? -4.574 3.398 19.089 1.00 88.12 97 VAL A CA 1
ATOM 730 C C . VAL A 1 97 ? -3.489 2.541 18.444 1.00 88.12 97 VAL A C 1
ATOM 732 O O . VAL A 1 97 ? -2.926 2.956 17.438 1.00 88.12 97 VAL A O 1
ATOM 735 N N . LEU A 1 98 ? -3.227 1.340 18.969 1.00 91.25 98 LEU A N 1
ATOM 736 C CA . LEU A 1 98 ? -2.234 0.426 18.396 1.00 91.25 98 LEU A CA 1
ATOM 737 C C . LEU A 1 98 ? -2.579 0.043 16.953 1.00 91.25 98 LEU A C 1
ATOM 739 O O . LEU A 1 98 ? -1.698 0.044 16.099 1.00 91.25 98 LEU A O 1
ATOM 743 N N . VAL A 1 99 ? -3.852 -0.236 16.667 1.00 89.88 99 VAL A N 1
ATOM 744 C CA . VAL A 1 99 ? -4.325 -0.560 15.312 1.00 89.88 99 VAL A CA 1
ATOM 745 C C . VAL A 1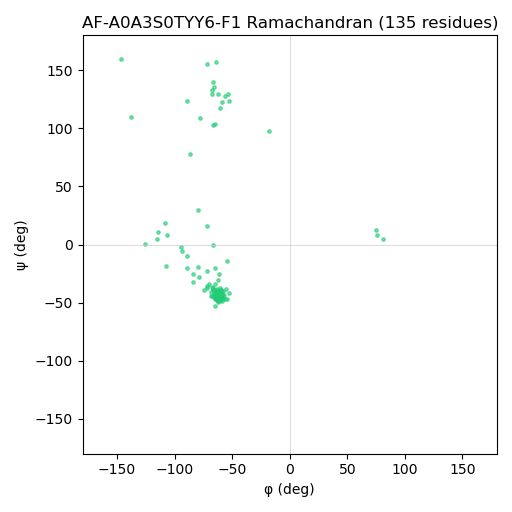 99 ? -4.098 0.603 14.344 1.00 89.88 99 VAL A C 1
ATOM 747 O O . VAL A 1 99 ? -3.579 0.398 13.248 1.00 89.88 99 VAL A O 1
ATOM 750 N N . VAL A 1 100 ? -4.443 1.826 14.752 1.00 90.88 100 VAL A N 1
ATOM 751 C CA . VAL A 1 100 ? -4.212 3.030 13.938 1.00 90.88 100 VAL A CA 1
ATOM 752 C C . VAL A 1 100 ? -2.720 3.264 13.729 1.00 90.88 100 VAL A C 1
ATOM 754 O O . VAL A 1 100 ? -2.298 3.544 12.611 1.00 90.88 100 VAL A O 1
ATOM 757 N N . LEU A 1 101 ? -1.915 3.117 14.781 1.00 91.69 101 LEU A N 1
ATOM 758 C CA . LEU A 1 101 ? -0.472 3.329 14.718 1.00 91.69 101 LEU A CA 1
ATOM 759 C C . LEU A 1 101 ? 0.183 2.346 13.743 1.00 91.69 101 LEU A C 1
ATOM 761 O O . LEU A 1 101 ? 0.990 2.761 12.915 1.00 91.69 101 LEU A O 1
ATOM 765 N N . TRP A 1 102 ? -0.236 1.079 13.758 1.00 92.12 102 TRP A N 1
ATOM 766 C CA . TRP A 1 102 ? 0.189 0.091 12.766 1.00 92.12 102 TRP A CA 1
ATOM 767 C C . TRP A 1 102 ? -0.186 0.484 11.336 1.00 92.12 102 TRP A C 1
ATOM 769 O O . TRP A 1 102 ? 0.670 0.437 10.455 1.00 92.12 102 TRP A O 1
ATOM 779 N N . ALA A 1 103 ? -1.429 0.909 11.099 1.00 90.38 103 ALA A N 1
ATOM 780 C CA . ALA A 1 103 ? -1.857 1.344 9.769 1.00 90.38 103 ALA A CA 1
ATOM 781 C C . ALA A 1 103 ? -1.052 2.554 9.269 1.00 90.38 103 ALA A C 1
ATOM 783 O O . ALA A 1 103 ? -0.652 2.584 8.108 1.00 90.38 103 ALA A O 1
ATOM 784 N N . VAL A 1 104 ? -0.752 3.516 10.148 1.00 90.62 104 VAL A N 1
ATOM 785 C CA . VAL A 1 104 ? 0.079 4.684 9.818 1.00 90.62 104 VAL A CA 1
ATOM 786 C C . VAL A 1 104 ? 1.512 4.273 9.481 1.00 90.62 104 VAL A C 1
ATOM 788 O O . VAL A 1 104 ? 2.059 4.764 8.500 1.00 90.62 104 VAL A O 1
ATOM 791 N N . VAL A 1 105 ? 2.118 3.356 10.240 1.00 92.06 105 VAL A N 1
ATOM 792 C CA . VAL A 1 105 ? 3.476 2.860 9.951 1.00 92.06 105 VAL A CA 1
ATOM 793 C C . VAL A 1 105 ? 3.534 2.182 8.580 1.00 92.06 105 VAL A C 1
ATOM 795 O O . VAL A 1 105 ? 4.439 2.470 7.797 1.00 92.06 105 VAL A O 1
ATOM 798 N N . VAL A 1 106 ? 2.555 1.332 8.256 1.00 90.31 106 VAL A N 1
ATOM 799 C CA . VAL A 1 106 ? 2.478 0.670 6.942 1.00 90.31 106 VAL A CA 1
ATOM 800 C C . VAL A 1 106 ? 2.269 1.695 5.823 1.00 90.31 106 VAL A C 1
ATOM 802 O O . VAL A 1 106 ? 2.982 1.660 4.823 1.00 90.31 106 VAL A O 1
ATOM 805 N N . ALA A 1 107 ? 1.356 2.650 6.010 1.00 87.38 107 ALA A N 1
ATOM 806 C CA . ALA A 1 107 ? 1.106 3.730 5.057 1.00 87.38 107 ALA A CA 1
ATOM 807 C C . ALA A 1 107 ? 2.359 4.583 4.786 1.00 87.38 107 ALA A C 1
ATOM 809 O O . ALA A 1 107 ? 2.672 4.877 3.634 1.00 87.38 107 ALA A O 1
ATOM 810 N N . LEU A 1 108 ? 3.111 4.942 5.833 1.00 89.44 108 LEU A N 1
ATOM 811 C CA . LEU A 1 108 ? 4.379 5.667 5.705 1.00 89.44 108 LEU A CA 1
ATOM 812 C C . LEU A 1 108 ? 5.436 4.845 4.959 1.00 89.44 108 LEU A C 1
ATOM 814 O O . LEU A 1 108 ? 6.156 5.395 4.127 1.00 89.44 108 LEU A O 1
ATOM 818 N N . GLY A 1 109 ? 5.498 3.534 5.207 1.00 88.50 109 GLY A N 1
ATOM 819 C CA . GLY A 1 109 ? 6.381 2.625 4.473 1.00 88.50 109 GLY A CA 1
ATOM 820 C C . GLY A 1 109 ? 6.062 2.542 2.976 1.00 88.50 109 GLY A C 1
ATOM 821 O O . GLY A 1 109 ? 6.971 2.359 2.170 1.00 88.50 109 GLY A O 1
ATOM 822 N N . LEU A 1 110 ? 4.794 2.721 2.594 1.00 86.50 110 LEU A N 1
ATOM 823 C CA . LEU A 1 110 ? 4.327 2.668 1.203 1.00 86.50 110 LEU A CA 1
ATOM 824 C C . LEU A 1 110 ? 4.366 4.014 0.472 1.00 86.50 110 LEU A C 1
ATOM 826 O O . LEU A 1 110 ? 4.410 4.039 -0.758 1.00 86.50 110 LEU A O 1
ATOM 830 N N . LEU A 1 111 ? 4.398 5.126 1.206 1.00 86.31 111 LEU A N 1
ATOM 831 C CA . LEU A 1 111 ? 4.434 6.476 0.643 1.00 86.31 111 LEU A CA 1
ATOM 832 C C . LEU A 1 111 ? 5.657 6.704 -0.252 1.00 86.31 111 LEU A C 1
ATOM 834 O O . LEU A 1 111 ? 5.516 7.203 -1.366 1.00 86.31 111 LEU A O 1
ATOM 838 N N . ILE A 1 112 ? 6.846 6.311 0.215 1.00 83.50 112 ILE A N 1
ATOM 839 C CA . ILE A 1 112 ? 8.095 6.495 -0.540 1.00 83.50 112 ILE A CA 1
ATOM 840 C C . ILE A 1 112 ? 8.080 5.664 -1.840 1.00 83.50 112 ILE A C 1
ATOM 842 O O . ILE A 1 112 ? 8.262 6.253 -2.907 1.00 83.50 112 ILE A O 1
ATOM 846 N N . PRO A 1 113 ? 7.806 4.342 -1.816 1.00 78.62 113 PRO A N 1
ATOM 847 C CA . PRO A 1 113 ? 7.662 3.556 -3.042 1.00 78.62 113 PRO A CA 1
ATOM 848 C C . PRO A 1 113 ? 6.573 4.072 -3.990 1.00 78.62 113 PRO A C 1
ATOM 850 O O . PRO A 1 113 ? 6.778 4.091 -5.202 1.00 78.62 113 PRO A O 1
ATOM 853 N N . GLY A 1 114 ? 5.430 4.512 -3.450 1.00 76.62 114 GLY A N 1
ATOM 854 C CA . GLY A 1 114 ? 4.332 5.077 -4.235 1.00 76.62 114 GLY A CA 1
ATOM 855 C C . GLY A 1 114 ? 4.744 6.340 -4.992 1.00 76.62 114 GLY A C 1
ATOM 856 O O . GLY A 1 114 ? 4.477 6.451 -6.185 1.00 76.62 114 GLY A O 1
ATOM 857 N N . LEU A 1 115 ? 5.465 7.255 -4.338 1.00 79.75 115 LEU A N 1
ATOM 858 C CA . LEU A 1 115 ? 6.012 8.461 -4.973 1.00 79.75 115 LEU A CA 1
ATOM 859 C C . LEU A 1 115 ? 7.044 8.126 -6.058 1.00 79.75 115 LEU A C 1
ATOM 861 O O . LEU A 1 115 ? 7.002 8.686 -7.150 1.00 79.75 115 LEU A O 1
ATOM 865 N N . ILE A 1 116 ? 7.917 7.155 -5.789 1.00 78.06 116 ILE A N 1
ATOM 866 C CA . ILE A 1 116 ? 8.941 6.672 -6.729 1.00 78.06 116 ILE A CA 1
ATOM 867 C C . ILE A 1 116 ? 8.330 6.074 -8.017 1.00 78.06 116 ILE A C 1
ATOM 869 O O . ILE A 1 116 ? 8.992 6.040 -9.060 1.00 78.06 116 ILE A O 1
ATOM 873 N N . LEU A 1 117 ? 7.086 5.586 -7.969 1.00 73.44 117 LEU A N 1
ATOM 874 C CA . LEU A 1 117 ? 6.345 5.108 -9.145 1.00 73.44 117 LEU A CA 1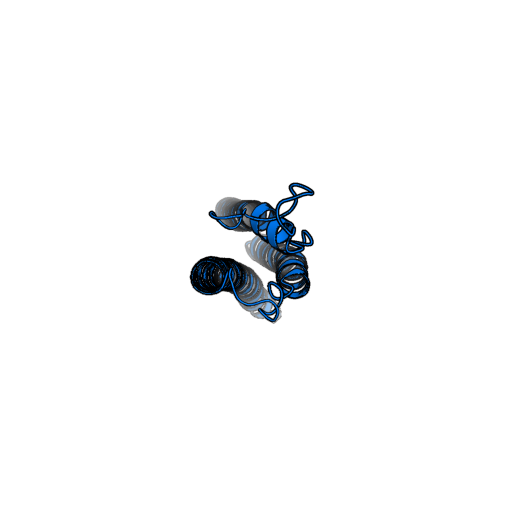
ATOM 875 C C . LEU A 1 117 ? 5.735 6.248 -9.982 1.00 73.44 117 LEU A C 1
ATOM 877 O O . LEU A 1 117 ? 5.411 6.027 -11.147 1.00 73.44 117 LEU A O 1
ATOM 881 N N . ILE A 1 118 ? 5.569 7.446 -9.411 1.00 72.88 118 ILE A N 1
ATOM 882 C CA . ILE A 1 118 ? 4.991 8.620 -10.092 1.00 72.88 118 ILE A CA 1
ATOM 883 C C . ILE A 1 118 ? 6.042 9.378 -10.898 1.00 72.88 118 ILE A C 1
ATOM 885 O O . ILE A 1 118 ? 5.704 9.953 -11.934 1.00 72.88 118 ILE A O 1
ATOM 889 N N . GLU A 1 119 ? 7.290 9.371 -10.429 1.00 68.31 119 GLU A N 1
ATOM 890 C CA . GLU A 1 119 ? 8.414 10.036 -11.084 1.00 68.31 119 GLU A CA 1
ATOM 891 C C . GLU A 1 119 ? 8.520 9.591 -12.560 1.00 68.31 119 GLU A C 1
ATOM 893 O O . GLU A 1 119 ? 8.620 8.386 -12.830 1.00 68.31 119 GLU A O 1
ATOM 898 N N . PRO A 1 120 ? 8.484 10.520 -13.536 1.00 55.88 120 PRO A N 1
ATOM 899 C CA . PRO A 1 120 ? 8.607 10.177 -14.945 1.00 55.88 120 PRO A CA 1
ATOM 900 C C . PRO A 1 120 ? 10.012 9.641 -15.229 1.00 55.88 120 PRO A C 1
ATOM 902 O O . PRO A 1 120 ? 10.980 10.390 -15.345 1.00 55.88 120 PRO A O 1
ATOM 905 N N . ARG A 1 121 ? 10.124 8.319 -15.362 1.00 56.31 121 ARG A N 1
ATOM 906 C CA . ARG A 1 121 ? 11.363 7.641 -15.756 1.00 56.31 121 ARG A CA 1
ATOM 907 C C . ARG A 1 121 ? 11.443 7.586 -17.273 1.00 56.31 121 ARG A C 1
ATOM 909 O O . ARG A 1 121 ? 11.126 6.570 -17.888 1.00 56.31 121 ARG A O 1
ATOM 916 N N . ASN A 1 122 ? 11.809 8.708 -17.879 1.00 44.88 122 ASN A N 1
ATOM 917 C CA . ASN A 1 122 ? 12.116 8.727 -19.302 1.00 44.88 122 ASN A CA 1
ATOM 918 C C . ASN A 1 122 ? 13.384 7.898 -19.554 1.00 44.88 122 ASN A C 1
ATOM 920 O O . ASN A 1 122 ? 14.341 7.956 -18.783 1.00 44.88 122 ASN A O 1
ATOM 924 N N . LEU A 1 123 ? 13.397 7.124 -20.641 1.00 43.34 123 LEU A N 1
ATOM 925 C CA . LEU A 1 123 ? 14.636 6.550 -21.154 1.00 43.34 123 LEU A CA 1
ATOM 926 C C . LEU 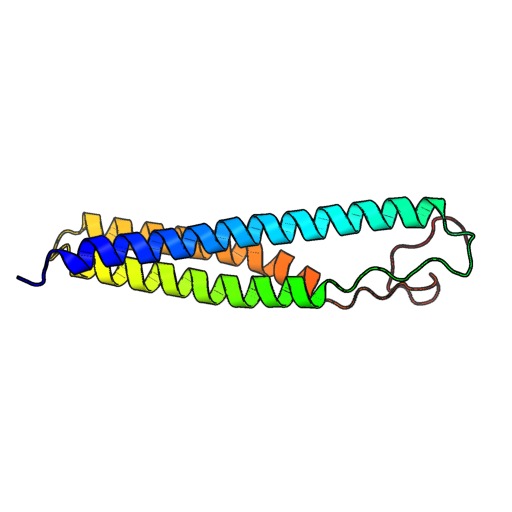A 1 123 ? 15.531 7.703 -21.617 1.00 43.34 123 LEU A C 1
ATOM 928 O O . LEU A 1 123 ? 15.304 8.291 -22.670 1.00 43.34 123 LEU A O 1
ATOM 932 N N . SER A 1 124 ? 16.536 8.032 -20.816 1.00 41.09 124 SER A N 1
ATOM 933 C CA . SER A 1 124 ? 17.693 8.792 -21.280 1.00 41.09 124 SER A CA 1
ATOM 934 C C . SER A 1 124 ? 18.462 7.949 -22.289 1.00 41.09 124 SER A C 1
ATOM 936 O O . SER A 1 124 ? 18.755 6.781 -22.034 1.00 41.09 124 SER A O 1
ATOM 938 N N . THR A 1 125 ? 18.874 8.558 -23.395 1.00 41.22 125 THR A N 1
ATOM 939 C CA . THR A 1 125 ? 19.825 7.982 -24.360 1.00 41.22 125 THR A CA 1
ATOM 940 C C . THR A 1 125 ? 21.263 7.931 -23.816 1.00 41.22 125 THR A C 1
ATOM 942 O O . THR A 1 125 ? 22.210 7.796 -24.584 1.00 41.22 125 THR A O 1
ATOM 945 N N . GLY A 1 126 ? 21.461 8.078 -22.501 1.00 41.25 126 GLY A N 1
ATOM 946 C CA . GLY A 1 126 ? 22.773 8.040 -21.857 1.00 41.25 126 GLY A CA 1
ATOM 947 C C . GLY A 1 126 ? 23.618 9.307 -22.034 1.00 41.25 126 GLY A C 1
ATOM 948 O O . GLY A 1 126 ? 24.776 9.305 -21.633 1.00 41.25 126 GLY A O 1
ATOM 949 N N . VAL A 1 127 ? 23.066 10.392 -22.593 1.00 40.53 127 VAL A N 1
ATOM 950 C CA . VAL A 1 127 ? 23.764 11.691 -22.756 1.00 40.53 127 VAL A CA 1
ATOM 951 C C . VAL A 1 127 ? 23.268 12.786 -21.808 1.00 40.53 127 VAL A C 1
ATOM 953 O O . VAL A 1 127 ? 23.994 13.742 -21.557 1.00 40.53 127 VAL A O 1
ATOM 956 N N . ASP A 1 128 ? 22.075 12.639 -21.232 1.00 39.94 128 ASP A N 1
ATOM 957 C CA . ASP A 1 128 ? 21.437 13.622 -20.343 1.00 39.94 128 ASP A CA 1
ATOM 958 C C . ASP A 1 128 ? 21.233 13.126 -18.893 1.00 39.94 128 ASP A C 1
ATOM 960 O O . ASP A 1 128 ? 20.691 13.850 -18.062 1.00 39.94 128 ASP A O 1
ATOM 964 N N . GLY A 1 129 ? 21.726 11.926 -18.552 1.00 38.34 129 GLY A N 1
ATOM 965 C CA . GLY A 1 129 ? 21.873 11.463 -17.161 1.00 38.34 129 GLY A CA 1
ATOM 966 C C . GLY A 1 129 ? 20.585 11.047 -16.436 1.00 38.34 129 GLY A C 1
ATOM 967 O O . GLY A 1 129 ? 20.607 10.867 -15.221 1.00 38.34 129 GLY A O 1
ATOM 968 N N . SER A 1 130 ? 19.472 10.877 -17.150 1.00 42.69 130 SER A N 1
ATOM 969 C CA . SER A 1 130 ? 18.122 10.687 -16.588 1.00 42.69 130 SER A CA 1
ATOM 970 C C . SER A 1 130 ? 17.570 9.250 -16.704 1.00 42.69 130 SER A C 1
ATOM 972 O O . SER A 1 130 ? 16.423 8.993 -16.348 1.00 42.69 130 SER A O 1
ATOM 974 N N . GLY A 1 131 ? 18.391 8.283 -17.134 1.00 46.94 131 GLY A N 1
ATOM 975 C CA . GLY A 1 131 ? 18.027 6.869 -17.296 1.00 46.94 131 GLY A CA 1
ATOM 976 C C . GLY A 1 131 ? 19.199 5.930 -17.001 1.00 46.94 131 GLY A C 1
ATOM 977 O O . GLY A 1 131 ? 20.353 6.359 -17.004 1.00 46.94 131 GLY A O 1
ATOM 978 N N . LEU A 1 132 ? 18.909 4.652 -16.709 1.00 45.50 132 LEU A N 1
ATOM 979 C CA . LEU A 1 132 ? 19.960 3.652 -16.492 1.00 45.50 132 LEU A CA 1
ATOM 980 C C . LEU A 1 132 ? 20.835 3.566 -17.755 1.00 45.50 132 LEU A C 1
ATOM 982 O O . LEU A 1 132 ? 20.296 3.291 -18.827 1.00 45.50 132 LEU A O 1
ATOM 986 N N . PRO A 1 133 ? 22.158 3.780 -17.653 1.00 47.97 133 PRO A N 1
ATOM 987 C CA . PRO A 1 133 ? 23.030 3.750 -18.817 1.00 47.97 133 PRO A CA 1
ATOM 988 C C . PRO A 1 133 ? 22.994 2.356 -19.454 1.00 47.97 133 PRO A C 1
ATOM 990 O O . PRO A 1 133 ? 23.196 1.353 -18.760 1.00 47.97 133 PRO A O 1
ATOM 993 N N . CYS A 1 134 ? 22.767 2.276 -20.772 1.00 53.34 134 CYS A N 1
ATOM 994 C CA . CYS A 1 134 ? 23.152 1.081 -21.523 1.00 53.34 134 CYS A CA 1
ATOM 995 C C . CYS A 1 134 ? 24.659 0.883 -21.272 1.00 53.34 134 CYS A C 1
ATOM 997 O O . CYS A 1 134 ? 25.429 1.830 -21.443 1.00 53.34 134 CYS A O 1
ATOM 999 N N . PRO A 1 135 ? 25.110 -0.309 -20.842 1.00 45.41 135 PRO A N 1
ATOM 1000 C CA . PRO A 1 135 ? 26.512 -0.533 -20.485 1.00 45.41 135 PRO A CA 1
ATOM 1001 C C . PRO A 1 135 ? 27.483 -0.431 -21.674 1.00 45.41 135 PRO A C 1
ATOM 1003 O O . PRO A 1 135 ? 28.689 -0.559 -21.484 1.00 45.41 135 PRO A O 1
ATOM 1006 N N . PHE A 1 136 ? 26.984 -0.173 -22.883 1.00 42.19 136 PHE A N 1
ATOM 1007 C CA . PHE A 1 136 ? 27.779 0.061 -24.076 1.00 42.19 136 PHE A CA 1
ATOM 1008 C C . PHE A 1 136 ? 27.144 1.219 -24.844 1.00 42.19 136 PHE A C 1
ATOM 1010 O O . PHE A 1 136 ? 26.039 1.071 -25.368 1.00 42.19 136 PHE A O 1
ATOM 1017 N N . GLY A 1 137 ? 27.822 2.368 -24.850 1.00 39.75 137 GLY A N 1
ATOM 1018 C CA . GLY A 1 137 ? 27.714 3.295 -25.975 1.00 39.75 137 GLY A CA 1
ATOM 1019 C C . GLY A 1 137 ? 28.259 2.642 -27.237 1.00 39.75 137 GLY A C 1
ATOM 1020 O O . GLY A 1 137 ? 29.201 1.823 -27.109 1.00 39.75 137 GLY A O 1
#

Sequence (137 aa):
MVLSDSAGSARWWIFAGFAALVGDIGLVAWGWGRDQWWVEEARHHCKQSDFPPLPNNSPLGWTVLVSIGLAVLAVLVGAVLYARAARSCATARVGAVLVVLWAVVVALGLLIPGLILIEPRNLSTGVDGSGLPCPFG

pLDDT: mean 76.9, std 16.46, range [38.34, 94.56]

Foldseek 3Di:
DPLPVLLVLLVVLLVQLVVLLVVLVVLLVVLVVLQVVVVVVCLVVVPDPPDDKDDQLQVSLVVSLVSLVSSLVSLLSSLVSQVVSVPPDPVSNVVSVVSSVVSVVSSVVSNVSSVVSNPPQTDDCQPPPRHDHNPPD

Radius of gyration: 21.57 Å; Cα contacts (8 Å, |Δi|>4): 141; chains: 1; bounding box: 60×21×62 Å

Solvent-accessible surface area (backbone atoms only — not comparable to full-atom values): 7563 Å² total; per-residue (Å²): 144,73,75,72,59,46,58,56,50,13,51,51,29,34,50,53,13,51,52,45,50,54,49,38,52,51,53,53,53,48,53,50,53,54,51,55,52,48,56,56,53,45,67,78,43,72,88,50,93,80,64,80,74,72,78,85,41,37,68,58,12,49,52,37,52,54,45,42,54,54,18,48,50,29,26,47,54,12,28,52,41,41,39,62,70,43,73,86,45,66,67,48,44,53,50,30,49,51,54,43,51,52,49,50,53,53,44,59,66,46,48,60,62,23,52,64,31,43,55,85,67,53,79,33,90,58,83,77,77,58,34,82,64,65,97,68,130

Mean predicted aligned error: 9.91 Å

Secondary structure (DSSP, 8-state):
--SHHHHHHHHHHHHHHHHHHHHHHHHHHHHHHHHHHHHHHHHHHTT-TTPPPPPP-HHHHHHHHHHHHHHHHHHHHHHHHHHHHTTT-HHHHHHHHHHHHHHHHHHHHHHHHHHHHHS------SSSS-SPPPS--

Nearest PDB structures (foldseek):
  6r2g-assembly1_A  TM=2.928E-01  e=3.031E+00  Human immunodeficiency virus 1
  6jx6-assembly1_A  TM=2.616E-01  e=5.758E+00  Homo sapiens